Protein AF-A0A2D7BS51-F1 (afdb_monomer)

Structure (mmCIF, N/CA/C/O backbone):
data_AF-A0A2D7BS51-F1
#
_entry.id   AF-A0A2D7BS51-F1
#
loop_
_atom_site.group_PDB
_atom_site.id
_atom_site.type_symbol
_atom_site.label_atom_id
_atom_site.label_alt_id
_atom_site.label_comp_id
_atom_site.label_asym_id
_atom_site.label_entity_id
_atom_site.label_seq_id
_atom_site.pdbx_PDB_ins_code
_atom_site.Cartn_x
_atom_site.Cartn_y
_atom_site.Cartn_z
_atom_site.occupancy
_atom_site.B_iso_or_equiv
_atom_site.auth_seq_id
_atom_site.auth_comp_id
_atom_site.auth_asym_id
_atom_site.auth_atom_id
_atom_site.pdbx_PDB_model_num
ATOM 1 N N . MET A 1 1 ? -28.655 -3.627 48.642 1.00 71.31 1 MET A N 1
ATOM 2 C CA . MET A 1 1 ? -29.392 -3.036 47.501 1.00 71.31 1 MET A CA 1
ATOM 3 C C . MET A 1 1 ? -28.654 -1.844 46.883 1.00 71.31 1 MET A C 1
ATOM 5 O O . MET A 1 1 ? -28.028 -2.042 45.855 1.00 71.31 1 MET A O 1
ATOM 9 N N . LYS A 1 2 ? -28.614 -0.649 47.504 1.00 86.06 2 LYS A N 1
ATOM 10 C CA . LYS A 1 2 ? -28.011 0.569 46.898 1.00 86.06 2 LYS A CA 1
ATOM 11 C C . LYS A 1 2 ? -26.553 0.417 46.422 1.00 86.06 2 LYS A C 1
ATOM 13 O O . LYS A 1 2 ? -26.242 0.809 45.307 1.00 86.06 2 LYS A O 1
ATOM 18 N N . LYS A 1 3 ? -25.679 -0.207 47.225 1.00 90.06 3 LYS A N 1
ATOM 19 C CA . LYS A 1 3 ? -24.273 -0.470 46.845 1.00 90.06 3 LYS A CA 1
ATOM 20 C C . LYS A 1 3 ? -24.145 -1.383 45.620 1.00 90.06 3 LYS A C 1
ATOM 22 O O . LYS A 1 3 ? -23.276 -1.169 44.792 1.00 90.06 3 LYS A O 1
ATOM 27 N N . LEU A 1 4 ? -25.035 -2.369 45.501 1.00 93.38 4 LEU A N 1
ATOM 28 C CA . LEU A 1 4 ? -25.045 -3.318 44.388 1.00 93.38 4 LEU A CA 1
ATOM 29 C C . LEU A 1 4 ? -25.461 -2.618 43.086 1.00 93.38 4 LEU A C 1
ATOM 31 O O . LEU A 1 4 ? -24.813 -2.790 42.06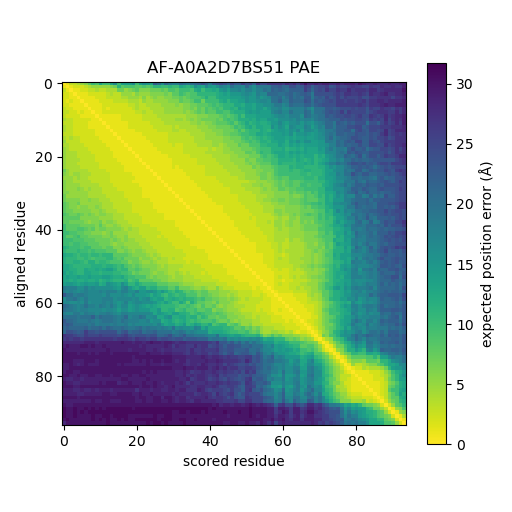4 1.00 93.38 4 LEU A O 1
ATOM 35 N N . ILE A 1 5 ? -26.481 -1.755 43.160 1.00 92.69 5 ILE A N 1
ATOM 36 C CA . ILE A 1 5 ? -26.938 -0.916 42.041 1.00 92.69 5 ILE A CA 1
ATOM 37 C C . ILE A 1 5 ? -25.832 0.053 41.598 1.00 92.69 5 ILE A C 1
ATOM 39 O O . ILE A 1 5 ? -25.590 0.207 40.405 1.00 92.69 5 ILE A O 1
ATOM 43 N N . MET A 1 6 ? -25.127 0.676 42.548 1.00 94.12 6 MET A N 1
ATOM 44 C CA . MET A 1 6 ? -23.991 1.551 42.245 1.00 94.12 6 MET A CA 1
ATOM 45 C C . MET A 1 6 ? -22.870 0.791 41.525 1.00 94.12 6 MET A C 1
ATOM 47 O O . MET A 1 6 ? -22.342 1.280 40.533 1.00 94.12 6 MET A O 1
ATOM 51 N N . LEU A 1 7 ? -22.542 -0.418 41.987 1.00 95.31 7 LEU A N 1
ATOM 52 C CA . LEU A 1 7 ? -21.491 -1.244 41.394 1.00 95.31 7 LEU A CA 1
ATOM 53 C C . LEU A 1 7 ? -21.858 -1.710 39.975 1.00 95.31 7 LEU A C 1
ATOM 55 O O . LEU A 1 7 ? -21.030 -1.624 39.075 1.00 95.31 7 LEU A O 1
ATOM 59 N N . LEU A 1 8 ? -23.115 -2.112 39.759 1.00 95.31 8 LEU A N 1
ATOM 60 C CA . LEU A 1 8 ? -23.662 -2.426 38.432 1.00 95.31 8 LEU A CA 1
ATOM 61 C C . LEU A 1 8 ? -23.617 -1.222 37.483 1.00 95.31 8 LEU A C 1
ATOM 63 O O . LEU A 1 8 ? -23.271 -1.378 36.316 1.00 95.31 8 LEU A O 1
ATOM 67 N N . SER A 1 9 ? -23.925 -0.022 37.981 1.00 94.31 9 SER A N 1
ATOM 68 C CA . SER A 1 9 ? -23.836 1.214 37.195 1.00 94.31 9 SER A CA 1
ATOM 69 C C . SER A 1 9 ? -22.397 1.508 36.763 1.00 94.31 9 SER A C 1
ATOM 71 O O . SER A 1 9 ? -22.138 1.724 35.580 1.00 94.31 9 SER A O 1
ATOM 73 N N . VAL A 1 10 ? -21.439 1.425 37.692 1.00 95.94 10 VAL A N 1
ATOM 74 C CA . VAL A 1 10 ? -20.010 1.605 37.385 1.00 95.94 10 VAL A CA 1
ATOM 75 C C . VAL A 1 10 ? -19.532 0.562 36.376 1.00 95.94 10 VAL A C 1
ATOM 77 O O . VAL A 1 10 ? -18.840 0.909 35.422 1.00 95.94 10 VAL A O 1
ATOM 80 N N . PHE A 1 11 ? -19.936 -0.698 36.544 1.00 96.38 11 PHE A N 1
ATOM 81 C CA . PHE A 1 11 ? -19.583 -1.770 35.619 1.00 96.38 11 PHE A CA 1
ATOM 82 C C . PHE A 1 11 ? -20.149 -1.532 34.213 1.00 96.38 11 PHE A C 1
ATOM 84 O O . PHE A 1 11 ? -19.439 -1.713 33.230 1.00 96.38 11 PHE A O 1
ATOM 91 N N . SER A 1 12 ? -21.394 -1.062 34.113 1.00 96.81 12 SER A N 1
ATOM 92 C CA . SER A 1 12 ? -22.018 -0.703 32.835 1.00 96.81 12 SER A CA 1
ATOM 93 C C . SER A 1 12 ? -21.255 0.420 32.124 1.00 96.81 12 SER A C 1
ATOM 95 O O . SER A 1 12 ? -20.925 0.297 30.946 1.00 96.81 12 SER A O 1
ATOM 97 N N . ILE A 1 13 ? -20.888 1.484 32.848 1.00 96.50 13 ILE A N 1
ATOM 98 C CA . ILE A 1 13 ? -20.100 2.596 32.292 1.00 96.50 13 ILE A CA 1
ATOM 99 C C . ILE A 1 13 ? -18.731 2.103 31.813 1.00 96.50 13 ILE A C 1
ATOM 101 O O . ILE A 1 13 ? -18.310 2.441 30.706 1.00 96.50 13 ILE A O 1
ATOM 105 N N . LEU A 1 14 ? -18.050 1.281 32.617 1.00 97.19 14 LEU A N 1
ATOM 106 C CA . LEU A 1 14 ? -16.772 0.682 32.236 1.00 97.19 14 LEU A CA 1
ATOM 107 C C . LEU A 1 14 ? -16.907 -0.160 30.970 1.00 97.19 14 LEU A C 1
ATOM 109 O O . LEU A 1 14 ? -16.072 -0.042 30.080 1.00 97.19 14 LEU A O 1
ATOM 113 N N . PHE A 1 15 ? -17.967 -0.959 30.862 1.00 97.62 15 PHE A N 1
ATOM 114 C CA . PHE A 1 15 ? -18.205 -1.792 29.690 1.00 97.62 15 PHE A CA 1
ATOM 115 C C . PHE A 1 15 ? -18.400 -0.949 28.425 1.00 97.62 15 PHE A C 1
ATOM 117 O O . PHE A 1 15 ? -17.756 -1.215 27.416 1.00 97.62 15 PHE A O 1
ATOM 124 N N . ILE A 1 16 ? -19.200 0.121 28.500 1.00 97.38 16 ILE A N 1
ATOM 125 C CA . ILE A 1 16 ? -19.404 1.059 27.383 1.00 97.38 16 ILE A CA 1
ATOM 126 C C . ILE A 1 16 ? -18.076 1.688 26.944 1.00 97.38 16 ILE A C 1
ATOM 128 O O . ILE A 1 16 ? -17.788 1.750 25.748 1.00 97.38 16 ILE A O 1
ATOM 132 N N . LEU A 1 17 ? -17.252 2.134 27.898 1.00 97.94 17 LEU A N 1
ATOM 133 C CA . LEU A 1 17 ? -15.934 2.701 27.602 1.00 97.94 17 LEU A CA 1
ATOM 134 C C . LEU A 1 17 ? -15.021 1.680 26.918 1.00 97.94 17 LEU A C 1
ATOM 136 O O . LEU A 1 17 ? -14.325 2.023 25.964 1.00 97.94 17 LEU A O 1
ATOM 140 N N . LEU A 1 18 ? -15.052 0.429 27.374 1.00 97.88 18 LEU A N 1
ATOM 141 C CA . LEU A 1 18 ? -14.241 -0.655 26.830 1.00 97.88 18 LEU A CA 1
ATOM 142 C C . LEU A 1 18 ? -14.667 -0.996 25.397 1.00 97.88 18 LEU A C 1
ATOM 144 O O . LEU A 1 18 ? -13.820 -1.089 24.514 1.00 97.88 18 LEU A O 1
ATOM 148 N N . THR A 1 19 ? -15.974 -1.073 25.134 1.00 97.38 19 THR A N 1
ATOM 149 C CA . THR A 1 19 ? -16.511 -1.245 23.775 1.00 97.38 19 THR A CA 1
ATOM 150 C C . THR A 1 19 ? -16.146 -0.071 22.865 1.00 97.38 19 THR A C 1
ATOM 152 O O . THR A 1 19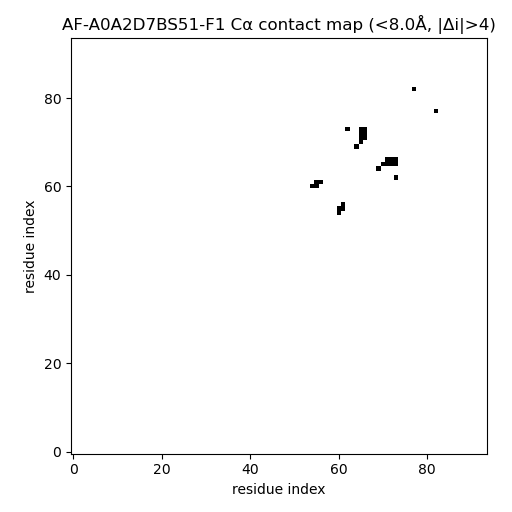 ? -15.784 -0.273 21.708 1.00 97.38 19 THR A O 1
ATOM 155 N N . PHE A 1 20 ? -16.197 1.163 23.374 1.00 97.94 20 PHE A N 1
ATOM 156 C CA . PHE A 1 20 ? -15.796 2.339 22.603 1.00 97.94 20 PHE A CA 1
ATOM 157 C C . PHE A 1 20 ? -14.305 2.307 22.242 1.00 97.94 20 PHE A C 1
ATOM 159 O O . PHE A 1 20 ? -13.944 2.570 21.095 1.00 97.94 20 PHE A O 1
ATOM 166 N N . LEU A 1 21 ? -13.443 1.951 23.198 1.00 98.12 21 LEU A N 1
ATOM 167 C CA . LEU A 1 21 ? -12.006 1.777 22.977 1.00 98.12 21 LEU A CA 1
ATOM 168 C C . LEU A 1 21 ? -11.721 0.683 21.943 1.00 98.12 21 LEU A C 1
ATOM 170 O O . LEU A 1 21 ? -10.941 0.922 21.025 1.00 98.12 21 LEU A O 1
ATOM 174 N N . GLN A 1 22 ? -12.396 -0.464 22.047 1.00 98.12 22 GLN A N 1
ATOM 175 C CA . GLN A 1 22 ? -12.291 -1.566 21.087 1.00 98.12 22 GLN A CA 1
ATOM 176 C C . GLN A 1 22 ? -12.624 -1.096 19.663 1.00 98.12 22 GLN A C 1
ATOM 178 O O . GLN A 1 22 ? -11.842 -1.303 18.742 1.00 98.12 22 GLN A O 1
ATOM 183 N N . ASN A 1 23 ? -13.742 -0.387 19.490 1.00 98.12 23 ASN A N 1
ATOM 184 C CA . ASN A 1 23 ? -14.142 0.127 18.182 1.00 98.12 23 ASN A CA 1
ATOM 185 C C . ASN A 1 23 ? -13.123 1.132 17.619 1.00 98.12 23 ASN A C 1
ATOM 187 O O . ASN A 1 23 ? -12.827 1.129 16.426 1.00 98.12 23 ASN A O 1
ATOM 191 N N . LYS A 1 24 ? -12.555 1.996 18.472 1.00 98.31 24 LYS A N 1
ATOM 192 C CA . LYS A 1 24 ? -11.504 2.927 18.045 1.00 98.31 24 LYS A CA 1
ATOM 193 C C . LYS A 1 24 ? -10.231 2.206 17.618 1.00 98.31 24 LYS A C 1
ATOM 195 O O . LYS A 1 24 ? -9.624 2.654 16.649 1.00 98.31 24 LYS A O 1
ATOM 200 N N . LEU A 1 25 ? -9.856 1.125 18.300 1.00 98.25 25 LEU A N 1
ATOM 201 C CA . LEU A 1 25 ? -8.733 0.278 17.900 1.00 98.25 25 LEU A CA 1
ATOM 202 C C . LEU A 1 25 ? -8.983 -0.352 16.531 1.00 98.25 25 LEU A C 1
ATOM 204 O O . LEU A 1 25 ? -8.170 -0.147 15.642 1.00 98.25 25 LEU A O 1
ATOM 208 N N . GLU A 1 26 ? -10.146 -0.966 16.308 1.00 98.19 26 GLU A N 1
ATOM 209 C CA . GLU A 1 26 ? -10.495 -1.565 15.008 1.00 98.19 26 GLU A CA 1
ATOM 210 C C . GLU A 1 26 ? -10.427 -0.552 13.853 1.00 98.19 26 GLU A C 1
ATOM 212 O O . GLU A 1 26 ? -9.912 -0.848 12.776 1.00 98.19 26 GLU A O 1
ATOM 217 N N . VAL A 1 27 ? -10.896 0.682 14.075 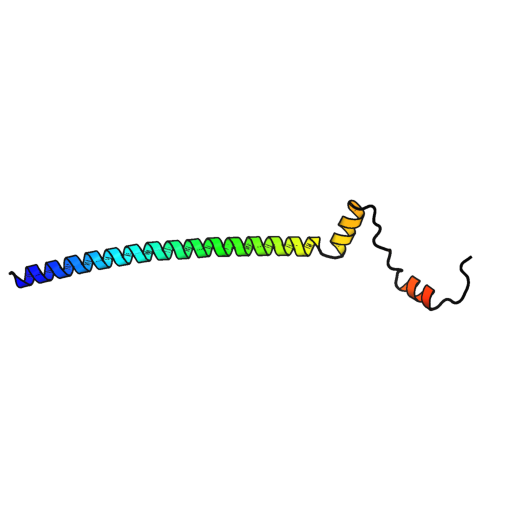1.00 98.44 27 VAL A N 1
ATOM 218 C CA . VAL A 1 27 ? -10.802 1.755 13.070 1.00 98.44 27 VAL A CA 1
ATOM 219 C C . VAL A 1 27 ? -9.350 2.160 12.803 1.00 98.44 27 VAL A C 1
ATOM 221 O O . VAL A 1 27 ? -9.012 2.515 11.672 1.00 98.44 27 VAL A O 1
ATOM 224 N N . ILE A 1 28 ? -8.498 2.172 13.829 1.00 98.44 28 ILE A N 1
ATOM 225 C CA . ILE A 1 28 ? -7.073 2.478 13.672 1.00 98.44 28 ILE A CA 1
ATOM 226 C C . ILE A 1 28 ? -6.375 1.339 12.927 1.00 98.44 28 ILE A C 1
ATOM 228 O O . ILE A 1 28 ? -5.655 1.622 11.973 1.00 98.44 28 ILE A O 1
ATOM 232 N N . ASP A 1 29 ? -6.640 0.087 13.287 1.00 98.38 29 ASP A N 1
ATOM 233 C CA . ASP A 1 29 ? -6.056 -1.091 12.644 1.00 98.38 29 ASP A CA 1
ATOM 234 C C . ASP A 1 29 ? -6.406 -1.136 11.153 1.00 98.38 29 ASP A C 1
ATOM 236 O O . ASP A 1 29 ? -5.514 -1.264 10.316 1.00 98.38 29 ASP A O 1
ATOM 240 N N . ALA A 1 30 ? -7.669 -0.886 10.797 1.00 98.31 30 ALA A N 1
ATOM 241 C CA . ALA A 1 30 ? -8.092 -0.804 9.399 1.00 98.31 30 ALA A CA 1
ATOM 242 C C . ALA A 1 30 ? -7.374 0.320 8.624 1.00 98.31 30 ALA A C 1
ATOM 244 O O . ALA A 1 30 ? -7.043 0.170 7.44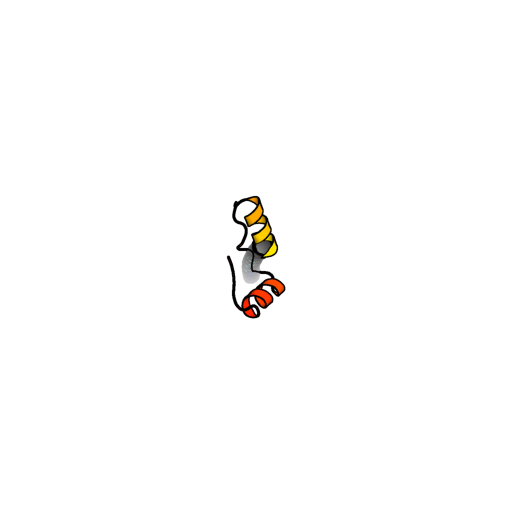7 1.00 98.31 30 ALA A O 1
ATOM 245 N N . LYS A 1 31 ? -7.101 1.462 9.273 1.00 98.44 31 LYS A N 1
ATOM 246 C CA . LYS A 1 31 ? -6.318 2.546 8.656 1.00 98.44 31 LYS A CA 1
ATOM 247 C C . LYS A 1 31 ? -4.858 2.157 8.468 1.00 98.44 31 LYS A C 1
ATOM 249 O O . LYS A 1 31 ? -4.288 2.499 7.437 1.00 98.44 31 LYS A O 1
ATOM 254 N N . ILE A 1 32 ? -4.259 1.477 9.445 1.00 98.50 32 ILE A N 1
ATOM 255 C CA . ILE A 1 32 ? -2.882 0.978 9.354 1.00 98.50 32 ILE A CA 1
ATOM 256 C C . ILE A 1 32 ? -2.773 -0.022 8.201 1.00 98.50 32 ILE A C 1
ATOM 258 O O . ILE A 1 32 ? -1.855 0.087 7.392 1.00 98.50 32 ILE A O 1
ATOM 262 N N . GLU A 1 33 ? -3.729 -0.942 8.083 1.00 98.44 33 GLU A N 1
ATOM 263 C CA . GLU A 1 33 ? -3.766 -1.926 7.002 1.00 98.44 33 GLU A CA 1
ATOM 264 C C . GLU A 1 33 ? -3.892 -1.256 5.627 1.00 98.44 33 GLU A C 1
ATOM 266 O O . GLU A 1 33 ? -3.119 -1.568 4.719 1.00 98.44 33 GLU A O 1
ATOM 271 N N . ASN A 1 34 ? -4.787 -0.270 5.484 1.00 98.38 34 ASN A N 1
ATOM 272 C CA . ASN A 1 34 ? -4.910 0.472 4.229 1.00 98.38 34 ASN A CA 1
ATOM 273 C C . ASN A 1 34 ? -3.629 1.248 3.883 1.00 98.38 34 ASN A C 1
ATOM 275 O O . ASN A 1 34 ? -3.174 1.205 2.744 1.00 98.38 34 ASN A O 1
ATOM 279 N N . LEU A 1 35 ? -3.014 1.921 4.862 1.00 98.38 35 LEU A N 1
ATOM 280 C CA . LEU A 1 35 ? -1.749 2.631 4.649 1.00 98.38 35 LEU A CA 1
ATOM 281 C C . LEU A 1 35 ? -0.625 1.679 4.238 1.00 98.38 35 LEU A C 1
ATOM 283 O O . LEU A 1 35 ? 0.176 2.015 3.370 1.00 98.38 35 LEU A O 1
ATOM 287 N N . HIS A 1 36 ? -0.568 0.488 4.830 1.00 98.38 36 HIS A N 1
ATOM 288 C CA . HIS A 1 36 ? 0.406 -0.530 4.455 1.00 98.38 36 HIS A CA 1
ATOM 289 C C . HIS A 1 36 ? 0.182 -1.018 3.015 1.00 98.38 36 HIS A C 1
ATOM 291 O O . HIS A 1 36 ? 1.137 -1.149 2.249 1.00 98.38 36 HIS A O 1
ATOM 297 N N . TYR A 1 37 ? -1.075 -1.239 2.620 1.00 98.31 37 TYR A N 1
ATOM 298 C CA . TYR A 1 37 ? -1.428 -1.593 1.245 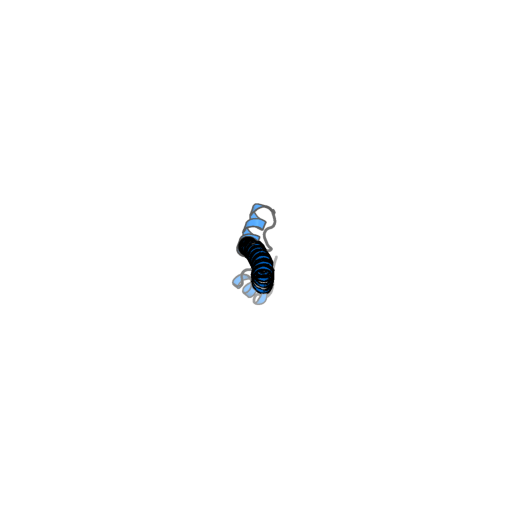1.00 98.31 37 TYR A CA 1
ATOM 299 C C . TYR A 1 37 ? -1.036 -0.496 0.243 1.00 98.31 37 TYR A C 1
ATOM 301 O O . TYR A 1 37 ? -0.382 -0.785 -0.761 1.00 98.31 37 TYR A O 1
ATOM 309 N N . GLU A 1 38 ? -1.384 0.762 0.526 1.00 98.38 38 GLU A N 1
ATOM 310 C CA . GLU A 1 38 ? -1.020 1.909 -0.313 1.00 98.38 38 GLU A CA 1
ATOM 311 C C . GLU A 1 38 ? 0.500 2.071 -0.424 1.00 98.38 38 GLU A C 1
ATOM 313 O O . GLU A 1 38 ? 1.014 2.273 -1.524 1.00 98.38 38 GLU A O 1
ATOM 318 N N . ASN A 1 39 ? 1.232 1.917 0.681 1.00 98.31 39 ASN A N 1
ATOM 319 C CA . ASN A 1 39 ? 2.689 2.017 0.684 1.00 98.31 39 ASN A CA 1
ATOM 320 C C . ASN A 1 39 ? 3.344 0.922 -0.17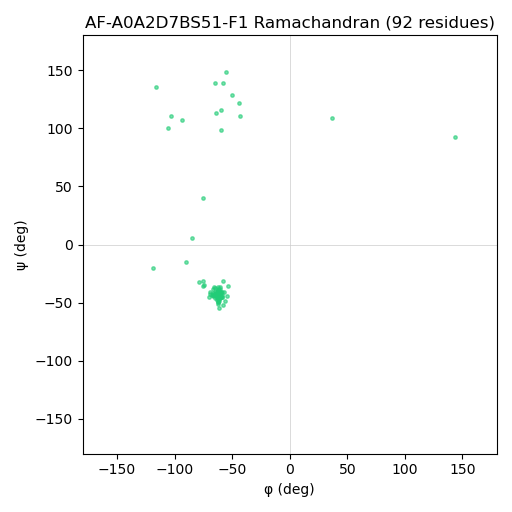2 1.00 98.31 39 ASN A C 1
ATOM 322 O O . ASN A 1 39 ? 4.188 1.227 -1.010 1.00 98.31 39 ASN A O 1
ATOM 326 N N . ASN A 1 40 ? 2.908 -0.333 -0.034 1.00 98.31 40 ASN A N 1
ATOM 327 C CA . ASN A 1 40 ? 3.419 -1.436 -0.854 1.00 98.31 40 ASN A CA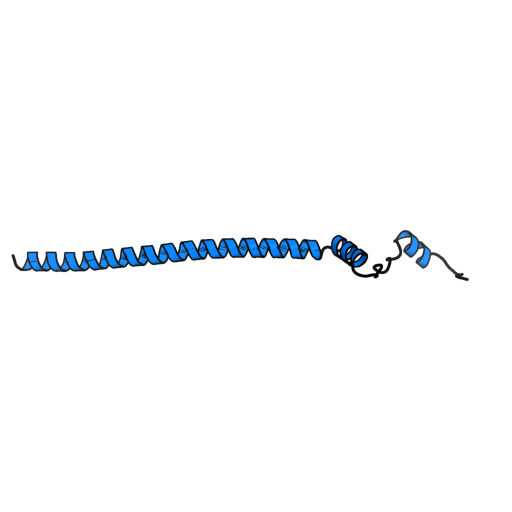 1
ATOM 328 C C . ASN A 1 40 ? 3.126 -1.226 -2.343 1.00 98.31 40 ASN A C 1
ATOM 330 O O . ASN A 1 40 ? 3.956 -1.535 -3.199 1.00 98.31 40 ASN A O 1
ATOM 334 N N . LYS A 1 41 ? 1.943 -0.693 -2.662 1.00 98.31 41 LYS A N 1
ATOM 335 C CA . LYS A 1 41 ? 1.581 -0.353 -4.037 1.00 98.31 41 LYS A CA 1
ATOM 336 C C . LYS A 1 41 ? 2.522 0.715 -4.602 1.00 98.31 41 LYS A C 1
ATOM 338 O O . LYS A 1 41 ? 3.063 0.521 -5.688 1.00 98.31 41 LYS A O 1
ATOM 343 N N . LEU A 1 42 ? 2.746 1.799 -3.860 1.00 98.31 42 LEU A N 1
ATOM 344 C CA . LEU A 1 42 ? 3.650 2.879 -4.265 1.00 98.31 42 LEU A CA 1
ATOM 345 C C . LEU A 1 42 ? 5.097 2.398 -4.407 1.00 98.31 42 LEU A C 1
ATOM 347 O O . LEU A 1 42 ? 5.776 2.782 -5.354 1.00 98.31 42 LEU A O 1
ATOM 351 N N . GLU A 1 43 ? 5.567 1.533 -3.508 1.00 98.25 43 GLU A N 1
ATOM 352 C CA . GLU A 1 43 ? 6.897 0.929 -3.606 1.00 98.25 43 GLU A CA 1
ATOM 353 C C . GLU A 1 43 ? 7.041 0.103 -4.890 1.00 98.25 43 GLU A C 1
ATOM 355 O O . GLU A 1 43 ? 8.059 0.186 -5.583 1.00 98.25 43 GLU A O 1
ATOM 360 N N . HIS A 1 44 ? 6.009 -0.661 -5.250 1.00 97.81 44 HIS A N 1
ATOM 361 C CA . HIS A 1 44 ? 6.024 -1.443 -6.477 1.00 97.81 44 HIS A CA 1
ATOM 362 C C . HIS A 1 44 ? 6.022 -0.558 -7.730 1.00 97.81 44 HIS A C 1
ATOM 364 O O . HIS A 1 44 ? 6.824 -0.786 -8.637 1.00 97.81 44 HIS A O 1
ATOM 370 N N . GLU A 1 45 ? 5.182 0.481 -7.760 1.00 98.00 45 GLU A N 1
ATOM 371 C CA . GLU A 1 45 ? 5.146 1.465 -8.850 1.00 98.00 45 GLU A CA 1
ATOM 372 C C . GLU A 1 45 ? 6.486 2.199 -8.996 1.00 98.00 45 GLU A C 1
ATOM 374 O O . GLU A 1 45 ? 6.990 2.360 -10.108 1.00 98.00 45 GLU A O 1
ATOM 379 N N . LEU A 1 46 ? 7.110 2.592 -7.883 1.00 98.06 46 LEU A N 1
ATOM 380 C CA . LEU A 1 46 ? 8.407 3.263 -7.890 1.00 98.06 46 LEU A CA 1
ATOM 381 C C . LEU A 1 46 ? 9.514 2.345 -8.411 1.00 98.06 46 LEU A C 1
ATOM 383 O O . LEU A 1 46 ? 10.331 2.775 -9.226 1.00 98.06 46 LEU A O 1
ATOM 387 N N . ASN A 1 47 ? 9.530 1.082 -7.983 1.00 97.81 47 ASN A N 1
ATOM 388 C CA . ASN A 1 47 ? 10.482 0.097 -8.490 1.00 97.81 47 ASN A CA 1
ATOM 389 C C . ASN A 1 47 ? 10.294 -0.151 -9.989 1.00 97.81 47 ASN A C 1
ATOM 391 O O . ASN A 1 47 ? 11.283 -0.187 -10.717 1.00 97.81 47 ASN A O 1
ATOM 395 N N . PHE A 1 48 ? 9.050 -0.246 -10.463 1.00 97.50 48 PHE A N 1
ATOM 396 C CA . PHE A 1 48 ? 8.758 -0.351 -11.890 1.00 97.50 48 PHE A CA 1
ATOM 397 C C . PHE A 1 48 ? 9.317 0.849 -12.668 1.00 97.50 48 PHE A C 1
ATOM 399 O O . PHE A 1 48 ? 10.100 0.663 -13.596 1.00 97.50 48 PHE A O 1
ATOM 406 N N . ILE A 1 49 ? 9.002 2.079 -12.245 1.00 97.00 49 ILE A N 1
ATOM 407 C CA . ILE A 1 49 ? 9.503 3.304 -12.892 1.00 97.00 49 ILE A CA 1
ATOM 408 C C . ILE A 1 49 ? 11.033 3.344 -12.883 1.00 97.00 49 ILE A C 1
ATOM 410 O O . ILE A 1 49 ? 11.648 3.727 -13.877 1.00 97.00 49 ILE A O 1
ATOM 414 N N . LYS A 1 50 ? 11.659 2.940 -11.776 1.00 97.12 50 LYS A N 1
ATOM 415 C CA . LYS A 1 50 ? 13.116 2.870 -11.668 1.00 97.12 50 LYS A CA 1
ATOM 416 C C . LYS A 1 50 ? 13.704 1.895 -12.689 1.00 97.12 50 LYS A C 1
ATOM 418 O O . LYS A 1 50 ? 14.659 2.258 -13.368 1.00 97.12 50 LYS A O 1
ATOM 423 N N . THR A 1 51 ? 13.139 0.699 -12.826 1.00 95.12 51 THR A N 1
ATOM 424 C CA . THR A 1 51 ? 13.603 -0.290 -13.808 1.00 95.12 51 THR A CA 1
ATOM 425 C C . THR A 1 51 ? 13.411 0.198 -15.243 1.00 95.12 51 THR A C 1
ATOM 427 O O . THR A 1 51 ? 14.332 0.074 -16.046 1.00 95.12 51 THR A O 1
ATOM 430 N N . GLU A 1 52 ? 12.272 0.812 -15.563 1.00 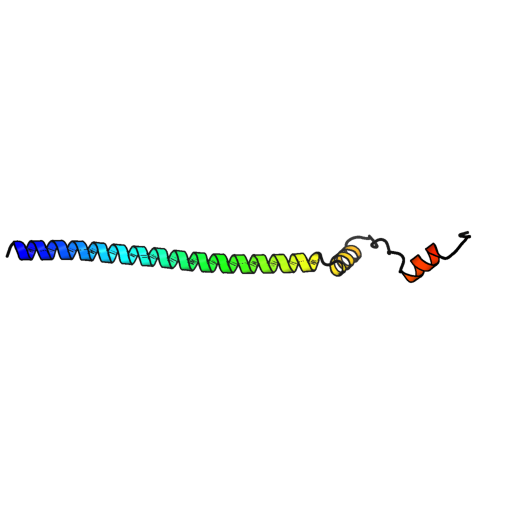94.62 52 GLU A N 1
ATOM 431 C CA . GLU A 1 52 ? 12.039 1.415 -16.884 1.00 94.62 52 GLU A CA 1
ATOM 432 C C . GLU A 1 52 ? 13.044 2.538 -17.174 1.00 94.62 52 GLU A C 1
ATOM 434 O O . GLU A 1 52 ? 13.618 2.616 -18.262 1.00 94.62 52 GLU A O 1
ATOM 439 N N . TRP A 1 53 ? 13.321 3.384 -16.179 1.00 93.75 53 TRP A N 1
ATOM 440 C CA . TRP A 1 53 ? 14.319 4.441 -16.293 1.00 93.75 53 TRP A CA 1
ATOM 441 C C . TRP A 1 53 ? 15.728 3.882 -16.513 1.00 93.75 53 TRP A C 1
ATOM 443 O O . TRP A 1 53 ? 16.450 4.371 -17.383 1.00 93.75 53 TRP A O 1
ATOM 453 N N . GLU A 1 54 ? 16.122 2.856 -15.760 1.00 93.56 54 GLU A N 1
ATOM 454 C CA . GLU A 1 54 ? 17.405 2.165 -15.924 1.00 93.56 54 GLU A CA 1
ATOM 455 C C . GLU A 1 54 ? 17.517 1.500 -17.301 1.00 93.56 54 GLU A C 1
ATOM 457 O O . GLU A 1 54 ? 18.568 1.587 -17.940 1.00 93.56 54 GLU A O 1
ATOM 462 N N . TYR A 1 55 ? 16.434 0.896 -17.796 1.00 91.88 55 TYR A N 1
ATOM 463 C CA . TYR A 1 55 ? 16.381 0.319 -19.135 1.00 91.88 55 TYR A CA 1
ATOM 464 C C . TYR A 1 55 ? 16.605 1.395 -20.202 1.00 91.88 55 TYR A C 1
ATOM 466 O O . TYR A 1 55 ? 17.532 1.268 -21.008 1.00 91.88 55 TYR A O 1
ATOM 474 N N . ILE A 1 56 ? 15.816 2.474 -20.190 1.00 88.88 56 ILE A N 1
ATOM 475 C CA . ILE A 1 56 ? 15.920 3.566 -21.172 1.00 88.88 56 ILE A CA 1
ATOM 476 C C . ILE A 1 56 ? 17.312 4.208 -21.138 1.00 88.88 56 ILE A C 1
ATOM 478 O O . ILE A 1 56 ? 17.878 4.479 -22.194 1.00 88.88 56 ILE A O 1
ATOM 482 N N . ASN A 1 57 ? 17.884 4.408 -19.947 1.00 87.56 57 ASN A N 1
ATOM 483 C CA . ASN A 1 57 ? 19.195 5.044 -19.788 1.00 87.56 57 ASN A CA 1
ATOM 484 C C . ASN A 1 57 ? 20.385 4.087 -19.919 1.00 87.56 57 ASN A C 1
ATOM 486 O O . ASN A 1 57 ? 21.530 4.493 -19.701 1.00 87.56 57 ASN A O 1
ATOM 490 N N . SER A 1 58 ? 20.161 2.824 -20.277 1.00 89.44 58 SER A N 1
ATOM 491 C CA . SER A 1 58 ? 21.278 1.948 -20.606 1.00 89.44 58 SER A CA 1
ATOM 492 C C . SER A 1 58 ? 21.982 2.465 -21.872 1.00 89.44 58 SER A C 1
ATOM 494 O O . SER A 1 58 ? 21.309 2.861 -22.826 1.00 89.44 58 SER A O 1
ATOM 496 N N . PRO A 1 59 ? 23.327 2.449 -21.939 1.00 83.19 59 PRO A N 1
ATOM 497 C CA . PRO A 1 59 ? 24.056 2.966 -23.099 1.00 83.19 59 PRO A CA 1
ATOM 498 C C . PRO A 1 59 ? 23.611 2.352 -24.433 1.00 83.19 59 PRO A C 1
ATOM 500 O O . PRO A 1 59 ? 23.536 3.053 -25.436 1.00 83.19 59 PRO A O 1
ATOM 503 N N . ALA A 1 60 ? 23.263 1.060 -24.434 1.00 84.12 60 ALA A N 1
ATOM 504 C CA . ALA A 1 60 ? 22.759 0.362 -25.613 1.00 84.12 60 ALA A CA 1
ATOM 505 C C . ALA A 1 60 ? 21.400 0.913 -26.076 1.00 84.12 60 ALA A C 1
ATOM 507 O O . ALA A 1 60 ? 21.223 1.190 -27.260 1.00 84.12 60 ALA A O 1
ATOM 508 N N . ASN A 1 61 ? 20.458 1.128 -25.154 1.00 85.38 61 ASN A N 1
ATOM 509 C CA . ASN A 1 61 ? 19.142 1.658 -25.506 1.00 85.38 61 ASN A CA 1
ATOM 510 C C . ASN A 1 61 ? 19.193 3.149 -25.838 1.00 85.38 61 ASN A C 1
ATOM 512 O O . ASN A 1 61 ? 18.500 3.575 -26.756 1.00 85.38 61 ASN A O 1
ATOM 516 N N . ILE A 1 62 ? 20.050 3.930 -25.172 1.00 84.88 62 ILE A N 1
ATOM 517 C CA . ILE A 1 62 ? 20.324 5.316 -25.566 1.00 84.88 62 ILE A CA 1
ATOM 518 C C . ILE A 1 62 ? 20.869 5.354 -26.995 1.00 84.88 62 ILE A C 1
ATOM 520 O O . ILE A 1 62 ? 20.399 6.168 -27.785 1.00 84.88 62 ILE A O 1
ATOM 524 N N . ALA A 1 63 ? 21.821 4.486 -27.352 1.00 81.50 63 ALA A N 1
ATOM 525 C CA . ALA A 1 63 ? 22.366 4.431 -28.707 1.00 81.50 63 ALA A CA 1
ATOM 526 C C . ALA A 1 63 ? 21.279 4.095 -29.739 1.00 81.50 63 ALA A C 1
ATOM 528 O O . ALA A 1 63 ? 21.142 4.820 -30.721 1.00 81.50 63 ALA A O 1
ATOM 529 N N . LEU A 1 64 ? 20.443 3.086 -29.464 1.00 83.25 64 LEU A N 1
ATOM 530 C CA . LEU A 1 64 ? 19.309 2.720 -30.321 1.00 83.25 64 LEU A CA 1
ATOM 531 C C . LEU A 1 64 ? 18.282 3.854 -30.454 1.00 83.25 64 LEU A C 1
ATOM 533 O O . LEU A 1 64 ? 17.794 4.123 -31.547 1.00 83.25 64 LEU A O 1
ATOM 537 N N . LEU A 1 65 ? 17.918 4.524 -29.360 1.00 82.12 65 LEU A N 1
ATOM 538 C CA . LEU A 1 65 ? 16.978 5.650 -29.391 1.00 82.12 65 LEU A CA 1
ATOM 539 C C . LEU A 1 65 ? 17.571 6.850 -30.130 1.00 82.12 65 LEU A C 1
ATOM 541 O O . LEU A 1 65 ? 16.861 7.521 -30.877 1.00 82.12 65 LEU A O 1
ATOM 545 N N . THR A 1 66 ? 18.866 7.098 -29.942 1.00 80.56 66 THR A N 1
ATOM 546 C CA . THR A 1 66 ? 19.588 8.156 -30.644 1.00 80.56 66 THR A CA 1
ATOM 547 C C . THR A 1 66 ? 19.574 7.875 -32.136 1.00 80.56 66 THR A C 1
ATOM 549 O O . THR A 1 66 ? 19.111 8.735 -32.858 1.00 80.56 66 THR A O 1
ATOM 552 N N . GLU A 1 67 ? 19.944 6.675 -32.585 1.00 81.00 67 GLU A N 1
ATOM 553 C CA . GLU A 1 67 ? 19.938 6.290 -34.005 1.00 81.00 67 GLU A CA 1
ATOM 554 C C . GLU A 1 67 ? 18.539 6.357 -34.649 1.00 81.00 67 GLU A C 1
ATOM 556 O O . GLU A 1 67 ? 18.402 6.772 -35.797 1.00 81.00 67 GLU A O 1
ATOM 561 N N . ASN A 1 68 ? 17.488 5.967 -33.918 1.00 81.94 68 ASN A N 1
ATOM 562 C CA . ASN A 1 68 ? 16.128 5.910 -34.464 1.00 81.94 68 ASN A CA 1
ATOM 563 C C . ASN A 1 68 ? 15.423 7.274 -34.550 1.00 81.94 68 ASN A C 1
ATOM 565 O O . ASN A 1 68 ? 14.569 7.461 -35.418 1.00 81.94 68 ASN A O 1
ATOM 569 N N . TYR A 1 69 ? 15.707 8.197 -33.627 1.00 81.81 69 TYR A N 1
ATOM 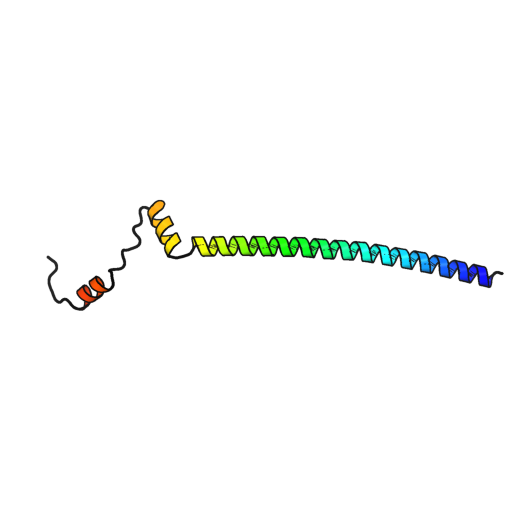570 C CA . TYR A 1 69 ? 14.943 9.449 -33.488 1.00 81.81 69 TYR A CA 1
ATOM 571 C C . TYR A 1 69 ? 15.766 10.711 -33.708 1.00 81.81 69 TYR A C 1
ATOM 573 O O . TYR A 1 69 ? 15.203 11.771 -33.990 1.00 81.81 69 TYR A O 1
ATOM 581 N N . PHE A 1 70 ? 17.082 10.612 -33.591 1.00 71.12 70 PHE A N 1
ATOM 582 C CA . PHE A 1 70 ? 17.997 11.686 -33.911 1.00 71.12 70 PHE A CA 1
ATOM 583 C C . PHE A 1 70 ? 18.851 11.215 -35.086 1.00 71.12 70 PHE A C 1
ATOM 585 O O . PHE A 1 70 ? 19.377 10.113 -35.094 1.00 71.12 70 PHE A O 1
ATOM 592 N N . ASP A 1 71 ? 19.059 12.061 -36.090 1.00 65.38 71 ASP A N 1
ATOM 593 C CA . ASP A 1 71 ? 20.017 11.764 -37.169 1.00 65.38 71 ASP A CA 1
ATOM 594 C C . ASP A 1 71 ? 21.464 11.966 -36.659 1.00 65.38 71 ASP A C 1
ATOM 596 O O . ASP A 1 71 ? 22.324 12.595 -37.276 1.00 65.38 71 ASP A O 1
ATOM 600 N N . HIS A 1 72 ? 21.696 11.536 -35.419 1.00 59.38 72 HIS A N 1
ATOM 601 C CA . HIS A 1 72 ? 22.926 11.656 -34.684 1.00 59.38 72 HIS A CA 1
ATOM 602 C C . HIS A 1 72 ? 23.550 10.273 -34.665 1.00 59.38 72 HIS A C 1
ATOM 604 O O . HIS A 1 72 ? 23.177 9.408 -33.878 1.00 59.38 72 HIS A O 1
ATOM 610 N N . ARG A 1 73 ? 24.528 10.064 -35.545 1.00 57.62 73 ARG A N 1
ATOM 611 C CA . ARG A 1 73 ? 25.468 8.966 -35.353 1.00 57.62 73 ARG A CA 1
ATOM 612 C C . ARG A 1 73 ? 26.218 9.305 -34.068 1.00 57.62 73 ARG A C 1
ATOM 614 O O . ARG A 1 73 ? 26.896 10.341 -34.072 1.00 57.62 73 ARG A O 1
ATOM 621 N N . PRO A 1 74 ? 26.068 8.540 -32.967 1.00 55.03 74 PRO A N 1
ATOM 622 C CA . PRO A 1 74 ? 26.944 8.737 -31.819 1.00 55.03 74 PRO A CA 1
ATOM 623 C C . PRO A 1 74 ? 28.357 8.729 -32.384 1.00 55.03 74 PRO A C 1
ATOM 625 O O . PRO A 1 74 ? 28.641 7.859 -33.205 1.00 55.03 74 PRO A O 1
ATOM 628 N N . ALA A 1 75 ? 29.166 9.748 -32.061 1.00 57.31 75 ALA A N 1
ATOM 629 C CA . ALA A 1 75 ? 30.509 9.891 -32.616 1.00 57.31 75 ALA A CA 1
ATOM 630 C C . ALA A 1 75 ? 31.158 8.509 -32.596 1.00 57.31 75 ALA A C 1
ATOM 632 O O . ALA A 1 75 ? 31.331 7.961 -31.507 1.00 57.31 75 ALA A O 1
ATOM 633 N N . GLU A 1 76 ? 31.358 7.912 -33.778 1.00 56.69 76 GLU A N 1
ATOM 634 C CA . GLU A 1 76 ? 31.873 6.554 -33.903 1.00 56.69 76 GLU A CA 1
ATOM 635 C C . GLU A 1 76 ? 33.233 6.597 -33.222 1.00 56.69 76 GLU A C 1
ATOM 637 O O . GLU A 1 76 ? 34.198 7.148 -33.754 1.00 56.69 76 GLU A O 1
ATOM 642 N N . LEU A 1 77 ? 33.269 6.152 -31.963 1.00 59.03 77 LEU A N 1
ATOM 643 C CA . LEU A 1 77 ? 34.500 6.086 -31.208 1.00 59.03 77 LEU A CA 1
ATOM 644 C C . LEU A 1 77 ? 35.366 5.150 -32.024 1.00 59.03 77 LEU A C 1
ATOM 646 O O . LEU A 1 77 ? 34.988 4.000 -32.249 1.00 59.03 77 LEU A O 1
ATOM 650 N N . ILE A 1 78 ? 36.468 5.703 -32.529 1.00 61.84 78 ILE A N 1
ATOM 651 C CA . ILE A 1 78 ? 37.439 4.992 -33.346 1.00 61.84 78 ILE A CA 1
ATOM 652 C C . ILE A 1 78 ? 37.671 3.647 -32.662 1.00 61.84 78 ILE A C 1
ATOM 654 O O . ILE A 1 78 ? 38.012 3.610 -31.475 1.00 61.84 78 ILE A O 1
ATOM 658 N N . ASN A 1 79 ? 37.409 2.557 -33.383 1.00 65.38 79 ASN A N 1
ATOM 659 C CA . ASN A 1 79 ? 37.534 1.225 -32.815 1.00 65.38 79 ASN A CA 1
ATOM 660 C C . ASN A 1 79 ? 38.957 1.053 -32.260 1.00 65.38 79 ASN A C 1
ATOM 662 O O . ASN A 1 79 ? 39.892 1.671 -32.774 1.00 65.38 79 ASN A O 1
ATOM 666 N N . ILE A 1 80 ? 39.152 0.265 -31.201 1.00 65.75 80 ILE A N 1
ATOM 667 C CA . ILE A 1 80 ? 40.441 0.249 -30.489 1.00 65.75 80 ILE A CA 1
ATOM 668 C C . ILE A 1 80 ? 41.599 -0.127 -31.429 1.00 65.75 80 ILE A C 1
ATOM 670 O O . ILE A 1 80 ? 42.699 0.406 -31.288 1.00 65.75 80 ILE A O 1
ATOM 674 N N . GLU A 1 81 ? 41.346 -0.963 -32.444 1.00 71.31 81 GLU A N 1
ATOM 675 C CA . GLU A 1 81 ? 42.326 -1.278 -33.486 1.00 71.31 81 GLU A CA 1
ATOM 676 C C . GLU A 1 81 ? 42.688 -0.064 -34.357 1.00 71.31 81 GLU A C 1
ATOM 678 O O . GLU A 1 81 ? 43.860 0.142 -34.678 1.00 71.31 81 GLU A O 1
ATOM 683 N N . ASP A 1 82 ? 41.703 0.757 -34.718 1.00 70.94 82 ASP A N 1
ATOM 684 C CA . ASP A 1 82 ? 41.892 1.970 -35.515 1.00 70.94 82 ASP A CA 1
ATOM 685 C C . ASP A 1 82 ? 42.507 3.105 -34.680 1.00 70.94 82 ASP A C 1
ATOM 687 O O . ASP A 1 82 ? 43.323 3.876 -35.186 1.00 70.94 82 ASP A O 1
ATOM 691 N N . PHE A 1 83 ? 42.218 3.157 -33.376 1.00 73.81 83 PHE A N 1
ATOM 692 C CA . PHE A 1 83 ? 42.850 4.079 -32.434 1.00 73.81 83 PHE A CA 1
ATOM 693 C C . PHE A 1 83 ? 44.328 3.730 -32.238 1.00 73.81 83 PHE A C 1
ATOM 695 O O . PHE A 1 83 ? 45.191 4.607 -32.279 1.00 73.81 83 PHE A O 1
ATOM 702 N N . ILE A 1 84 ? 44.643 2.440 -32.090 1.00 73.75 84 ILE A N 1
ATOM 703 C CA . ILE A 1 84 ? 46.023 1.953 -32.003 1.00 73.75 84 ILE A CA 1
ATOM 704 C C . ILE A 1 84 ? 46.772 2.234 -33.311 1.00 73.75 84 ILE A C 1
ATOM 706 O O . ILE A 1 84 ? 47.903 2.709 -33.254 1.00 73.75 84 ILE A O 1
ATOM 710 N N . LYS A 1 85 ? 46.156 2.031 -34.484 1.00 75.69 85 LYS A N 1
ATOM 711 C CA . LYS A 1 85 ? 46.752 2.440 -35.769 1.00 75.69 85 LYS A CA 1
ATOM 712 C C . LYS A 1 85 ? 46.992 3.947 -35.845 1.00 75.69 85 LYS A C 1
ATOM 714 O O . LYS A 1 85 ? 48.050 4.348 -36.307 1.00 75.69 85 LYS A O 1
ATOM 719 N N . PHE A 1 86 ? 46.055 4.773 -35.382 1.00 74.06 86 PHE A N 1
ATOM 720 C CA . PHE A 1 86 ? 46.207 6.230 -35.366 1.00 74.06 86 PHE A CA 1
ATOM 721 C C . PHE A 1 86 ? 47.361 6.691 -34.461 1.00 74.06 86 PHE A C 1
ATOM 723 O O . PHE A 1 86 ? 48.122 7.576 -34.834 1.00 74.06 86 PHE A O 1
ATOM 730 N N . ILE A 1 87 ? 47.524 6.070 -33.289 1.00 75.62 87 ILE A N 1
ATOM 731 C CA . ILE A 1 87 ? 48.602 6.394 -32.341 1.00 75.62 87 ILE A CA 1
ATOM 732 C C . ILE A 1 87 ? 49.961 5.839 -32.804 1.00 75.62 87 ILE A C 1
ATOM 734 O O . ILE A 1 87 ? 50.991 6.468 -32.566 1.00 75.62 87 ILE A O 1
ATOM 738 N N . LEU A 1 88 ? 49.982 4.661 -33.438 1.00 79.56 88 LEU A N 1
ATOM 739 C CA . LEU A 1 88 ? 51.213 3.976 -33.846 1.00 79.56 88 LEU A CA 1
ATOM 740 C C . LEU A 1 88 ? 51.698 4.339 -35.257 1.00 79.56 88 LEU A C 1
ATOM 742 O O . LEU A 1 88 ? 52.848 4.027 -35.567 1.00 79.56 88 LEU A O 1
ATOM 746 N N . ASN A 1 89 ? 50.875 4.966 -36.108 1.00 61.34 89 ASN A N 1
ATOM 747 C CA . ASN A 1 89 ? 51.255 5.281 -37.484 1.00 61.34 89 ASN A CA 1
ATOM 748 C C . ASN A 1 89 ? 51.625 6.758 -37.673 1.00 61.34 89 ASN A C 1
ATOM 750 O O . ASN A 1 89 ? 50.805 7.673 -37.635 1.00 61.34 89 ASN A O 1
ATOM 754 N N . THR A 1 90 ? 52.917 6.928 -37.902 1.00 60.03 90 THR A N 1
ATOM 755 C CA . THR A 1 90 ? 53.631 8.086 -38.424 1.00 60.03 90 THR A CA 1
ATOM 756 C C . THR A 1 90 ? 53.086 8.482 -39.813 1.00 60.03 90 THR A C 1
ATOM 758 O O . THR A 1 90 ? 52.798 7.607 -40.618 1.00 60.03 90 THR A O 1
ATOM 761 N N . GLU A 1 91 ? 52.943 9.790 -40.060 1.00 55.41 91 GLU A N 1
ATOM 762 C CA . GLU A 1 91 ? 52.901 10.507 -41.357 1.00 55.41 91 GLU A CA 1
ATOM 763 C C . GLU A 1 91 ? 52.212 9.875 -42.596 1.00 55.41 91 GLU A C 1
ATOM 765 O O . GLU A 1 91 ? 52.748 9.004 -43.268 1.00 55.41 91 GLU A O 1
ATOM 770 N N . GLU A 1 92 ? 51.054 10.452 -42.948 1.00 49.50 92 GLU A N 1
ATOM 771 C CA . GLU A 1 92 ? 50.660 11.047 -44.250 1.00 49.50 92 GLU A CA 1
ATOM 772 C C . GLU A 1 92 ? 49.175 10.775 -44.543 1.00 49.50 92 GLU A C 1
ATOM 774 O O . GLU A 1 92 ? 48.795 9.777 -45.153 1.00 49.50 92 GLU A O 1
ATOM 779 N N . VAL A 1 93 ? 48.316 11.715 -44.136 1.00 45.59 93 VAL A N 1
ATOM 780 C CA . VAL A 1 93 ? 46.971 11.848 -44.706 1.00 45.59 93 VAL A CA 1
ATOM 781 C C . VAL A 1 93 ? 47.074 12.881 -45.828 1.00 45.59 93 VAL A C 1
ATOM 783 O O . VAL A 1 93 ? 47.276 14.065 -45.558 1.00 45.59 93 VAL A O 1
ATOM 786 N N . LYS A 1 94 ? 47.000 12.410 -47.077 1.00 36.84 94 LYS A N 1
ATOM 787 C CA . LYS A 1 94 ? 46.619 13.236 -48.230 1.00 36.84 94 LYS A CA 1
ATOM 788 C C . LYS A 1 94 ? 45.122 13.502 -48.216 1.00 36.84 94 LYS A C 1
ATOM 790 O O . LYS A 1 94 ? 44.377 12.558 -47.872 1.00 36.84 94 LYS A O 1
#

Solvent-accessible surface area (backbone atoms only — not comparable to full-atom values): 5433 Å² total; per-residue (Å²): 108,71,69,56,52,52,51,53,50,53,50,50,54,50,49,53,52,51,53,52,51,51,53,53,48,54,56,48,51,55,50,50,53,50,50,52,52,53,49,54,50,52,52,51,54,49,51,49,54,49,51,52,50,53,53,53,67,30,70,68,44,41,50,52,51,34,56,75,76,35,101,47,76,70,79,79,71,65,50,71,70,57,42,49,47,60,74,70,53,78,89,84,88,129

Secondary structure (DSSP, 8-state):
-HHHHHHHHHHHHHHHHHHHHHHHHHHHHHHHHHHHHHHHHHHHHHHHHHHHHHHHTSHHHHHHHHHHHSS--------HHHHHHHHH--S---

Mean predicted aligned error: 13.17 Å

Sequence (94 aa):
MKKLIMLLSVFSILFILLTFLQNKLEVIDAKIENLHYENNKLEHELNFIKTEWEYINSPANIALLTENYFDHRPAELINIEDFIKFILNTEEVK

Radius of gyration: 36.54 Å; Cα contacts (8 Å, |Δi|>4): 14; chains: 1; bounding box: 83×17×96 Å

Foldseek 3Di:
DVVVVVVVVVVVVVVVVVVVVVVVVVVVVVVVVVVVVVVVVVVVVVVVVVVVVCVCPDPVNVCVCCVPPPVDNPPPPQPVVRVCCVVVDDDDDD

pLDDT: mean 85.62, std 15.51, range [36.84, 98.5]